Protein AF-A0A3D5EHZ1-F1 (afdb_monomer_lite)

Foldseek 3Di:
DCLVVLLVPCVDPVSVVVLVVVLVVLQVVLVVCVVVVNQEAAQDDDCSVSSLVVHDPVSNVSYDHDPDDVVVVVVVVVVVVD

Sequence (82 aa):
KFAPLVFSHSDDAFCQQLISEACAFIARYITYFEKQGIKKVSLMGGIASAITPYLPNASKARLTPALASAEQGAILMAREAI

Radius of gyration: 15.44 Å; chains: 1; bounding box: 34×20×49 Å

Secondary structure (DSSP, 8-state):
--HHHHHHTTTSHHHHHHHHHHHHHHHHHHHHHHHTT-------STTHHHHGGGS-HHHHHH----SS-HHHHHHHHHHHT-

pLDDT: mean 95.3, std 6.33, range [50.19, 98.5]

Structure (mmCIF, N/CA/C/O backbone):
data_AF-A0A3D5EHZ1-F1
#
_entry.id   AF-A0A3D5EHZ1-F1
#
loop_
_atom_site.group_PDB
_atom_site.id
_atom_site.type_symbol
_atom_site.label_atom_id
_atom_site.label_alt_id
_atom_site.label_comp_id
_atom_site.label_asym_id
_atom_site.label_entity_id
_atom_site.label_seq_id
_atom_site.pdbx_PDB_ins_code
_atom_site.Cartn_x
_atom_site.Cartn_y
_atom_site.Cartn_z
_atom_site.occupancy
_atom_site.B_iso_or_equiv
_atom_site.auth_seq_id
_atom_site.auth_comp_id
_atom_site.auth_asym_id
_atom_site.auth_atom_id
_atom_site.pdbx_PDB_model_num
ATOM 1 N N . LYS A 1 1 ? 17.929 1.902 3.510 1.00 73.75 1 LYS A N 1
ATOM 2 C CA . LYS A 1 1 ? 19.016 2.466 2.668 1.00 73.75 1 LYS A CA 1
ATOM 3 C C . LYS A 1 1 ? 18.800 2.188 1.178 1.00 73.75 1 LYS A C 1
ATOM 5 O O . LYS A 1 1 ? 18.962 3.114 0.408 1.00 73.75 1 LYS A O 1
ATOM 10 N N . PHE A 1 2 ? 18.366 0.987 0.774 1.00 90.69 2 PHE A N 1
ATOM 11 C CA . PHE A 1 2 ? 18.200 0.645 -0.651 1.00 90.69 2 PHE A CA 1
ATOM 12 C C . PHE A 1 2 ? 16.877 1.078 -1.297 1.00 90.69 2 PHE A C 1
ATOM 14 O O . PHE A 1 2 ? 16.864 1.358 -2.484 1.00 90.69 2 PHE A O 1
ATOM 21 N N . ALA A 1 3 ? 15.783 1.193 -0.536 1.00 93.94 3 ALA A N 1
ATOM 22 C CA . ALA A 1 3 ? 14.473 1.551 -1.096 1.00 93.94 3 ALA A CA 1
ATOM 23 C C . ALA A 1 3 ? 14.488 2.821 -1.980 1.00 93.94 3 ALA A C 1
ATOM 25 O O . ALA A 1 3 ? 14.007 2.743 -3.105 1.00 93.94 3 ALA A O 1
ATOM 26 N N . PRO A 1 4 ? 15.082 3.957 -1.552 1.00 95.56 4 PRO A N 1
ATOM 27 C CA . PRO A 1 4 ? 15.166 5.142 -2.406 1.00 95.56 4 PRO A CA 1
ATOM 28 C C . PRO A 1 4 ? 15.880 4.902 -3.745 1.00 95.56 4 PRO A C 1
ATOM 30 O O . PRO A 1 4 ? 15.434 5.433 -4.752 1.00 95.56 4 PRO A O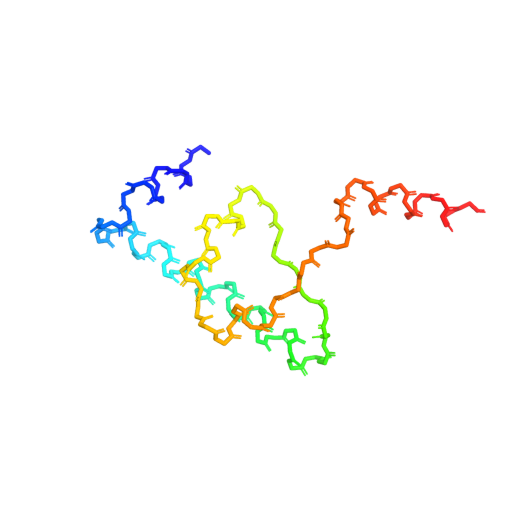 1
ATOM 33 N N . LEU A 1 5 ? 16.935 4.073 -3.771 1.00 96.31 5 LEU A N 1
ATOM 34 C CA . LEU A 1 5 ? 17.665 3.736 -5.003 1.00 96.31 5 LEU A CA 1
ATOM 35 C C . LEU A 1 5 ? 16.807 2.927 -5.979 1.00 96.31 5 LEU A C 1
ATOM 37 O O . LEU A 1 5 ? 16.897 3.139 -7.182 1.00 96.31 5 LEU A O 1
ATOM 41 N N . VAL A 1 6 ? 15.975 2.020 -5.461 1.00 97.38 6 VAL A N 1
ATOM 42 C CA . VAL A 1 6 ? 15.051 1.225 -6.282 1.00 97.38 6 VAL A CA 1
ATOM 43 C C . VAL A 1 6 ? 14.007 2.134 -6.932 1.00 97.38 6 VAL A C 1
ATOM 45 O O . VAL A 1 6 ? 13.769 2.042 -8.130 1.00 97.38 6 VAL A O 1
ATOM 48 N N . PHE A 1 7 ? 13.418 3.060 -6.168 1.00 96.62 7 PHE A N 1
ATOM 49 C CA . PHE A 1 7 ? 12.423 3.988 -6.714 1.00 96.62 7 PHE A CA 1
ATOM 50 C C . PHE A 1 7 ? 13.024 5.034 -7.662 1.00 96.62 7 PHE A C 1
ATOM 52 O O . PHE A 1 7 ? 12.325 5.476 -8.568 1.00 96.62 7 PHE A O 1
ATOM 59 N N . SER A 1 8 ? 14.288 5.436 -7.479 1.00 96.88 8 SER A N 1
ATOM 60 C CA . SER A 1 8 ? 14.952 6.393 -8.378 1.00 96.88 8 SER A CA 1
ATOM 61 C C . SER A 1 8 ? 15.359 5.789 -9.724 1.00 96.88 8 SER A C 1
ATOM 63 O O . SER A 1 8 ? 15.666 6.539 -10.642 1.00 96.88 8 SER A O 1
ATOM 65 N N . HIS A 1 9 ? 15.386 4.459 -9.834 1.00 96.94 9 HIS A N 1
ATOM 66 C CA . HIS A 1 9 ? 15.701 3.725 -11.062 1.00 96.94 9 HIS A CA 1
ATOM 67 C C . HIS A 1 9 ? 14.517 2.848 -11.485 1.00 96.94 9 HIS A C 1
ATOM 69 O O . HIS A 1 9 ? 14.701 1.723 -11.928 1.00 96.94 9 HIS A O 1
ATOM 75 N N . SER A 1 10 ? 13.284 3.339 -11.344 1.00 94.00 10 SER A N 1
ATOM 76 C CA . SER A 1 10 ? 12.069 2.580 -11.678 1.00 94.00 10 SER A CA 1
ATOM 77 C C . SER A 1 10 ? 11.922 2.224 -13.165 1.00 94.00 10 SER A C 1
ATOM 79 O O . SER A 1 10 ? 11.021 1.465 -13.512 1.00 94.00 10 SER A O 1
ATOM 81 N N . ASP A 1 11 ? 12.800 2.723 -14.036 1.00 94.94 11 ASP A N 1
ATOM 82 C CA . ASP A 1 11 ? 12.899 2.320 -15.444 1.00 94.94 11 ASP A CA 1
ATOM 83 C C . ASP A 1 11 ? 13.802 1.088 -15.660 1.00 94.94 11 ASP A C 1
ATOM 85 O O . ASP A 1 11 ? 13.747 0.455 -16.712 1.00 94.94 11 ASP A O 1
ATOM 89 N N . ASP A 1 12 ? 14.622 0.719 -14.671 1.00 98.06 12 ASP A N 1
ATOM 90 C CA . ASP A 1 12 ? 15.445 -0.490 -14.710 1.00 98.06 12 ASP A CA 1
ATOM 91 C C . ASP A 1 12 ? 14.592 -1.747 -14.469 1.00 98.06 12 ASP A C 1
ATOM 93 O O . ASP A 1 12 ? 13.774 -1.802 -13.547 1.00 98.06 12 ASP A O 1
ATOM 97 N N . ALA A 1 13 ? 14.807 -2.790 -15.277 1.00 97.94 13 ALA A N 1
ATOM 98 C CA . ALA A 1 13 ? 13.984 -4.000 -15.256 1.00 97.94 13 ALA A CA 1
ATOM 99 C C . ALA A 1 13 ? 14.012 -4.729 -13.900 1.00 97.94 13 ALA A C 1
ATOM 101 O O . ALA A 1 13 ? 12.984 -5.237 -13.446 1.00 97.94 13 ALA A O 1
ATOM 102 N N . PHE A 1 14 ? 15.164 -4.755 -13.223 1.00 97.56 14 PHE A N 1
ATOM 103 C CA . PHE A 1 14 ? 15.280 -5.383 -11.909 1.00 97.56 14 PHE A CA 1
ATOM 104 C C . PHE A 1 14 ? 14.570 -4.549 -10.835 1.00 97.56 14 PHE A C 1
ATOM 106 O O . PHE A 1 14 ? 13.858 -5.092 -9.986 1.00 97.56 14 PHE A O 1
ATOM 113 N N . CYS A 1 15 ? 14.680 -3.221 -10.903 1.00 98.00 15 CYS A N 1
ATOM 114 C CA . CYS A 1 15 ? 13.945 -2.327 -10.008 1.00 98.00 15 CYS A CA 1
ATOM 115 C C . CYS A 1 15 ? 12.423 -2.428 -10.205 1.00 98.00 15 CYS A C 1
ATOM 117 O O . CYS A 1 15 ? 11.684 -2.487 -9.219 1.00 98.00 15 CYS A O 1
ATOM 119 N N . GLN A 1 16 ? 11.945 -2.529 -11.451 1.00 97.94 16 GLN A N 1
ATOM 120 C CA . GLN A 1 16 ? 10.528 -2.772 -11.753 1.00 97.94 16 GLN A CA 1
ATOM 121 C C . GLN A 1 16 ? 10.034 -4.090 -11.168 1.00 97.94 16 GLN A C 1
ATOM 123 O O . GLN A 1 16 ? 8.947 -4.132 -10.587 1.00 97.94 16 GLN A O 1
ATOM 128 N N . GLN A 1 17 ? 10.836 -5.152 -11.274 1.00 98.25 17 GLN A N 1
ATOM 129 C CA . GLN A 1 17 ? 10.511 -6.440 -10.674 1.00 98.25 17 GLN A CA 1
ATOM 130 C C . GLN A 1 17 ? 10.356 -6.317 -9.150 1.00 98.25 17 GLN A C 1
ATOM 132 O O . GLN A 1 17 ? 9.326 -6.726 -8.613 1.00 98.25 17 GLN A O 1
ATOM 137 N N . LEU A 1 18 ? 11.315 -5.690 -8.461 1.00 98.12 18 LEU A N 1
ATOM 138 C CA . LEU A 1 18 ? 11.249 -5.479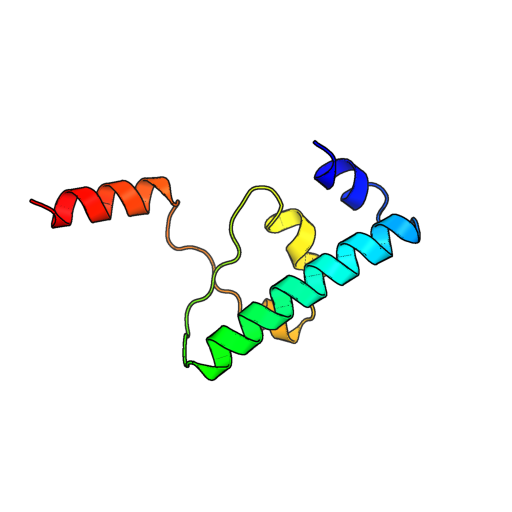 -7.009 1.00 98.12 18 LEU A CA 1
ATOM 139 C C . LEU A 1 18 ? 10.012 -4.673 -6.587 1.00 98.12 18 LEU A C 1
ATOM 141 O O . LEU A 1 18 ? 9.334 -5.022 -5.616 1.00 98.12 18 LEU A O 1
ATOM 145 N N . ILE A 1 19 ? 9.701 -3.598 -7.318 1.00 98.19 19 ILE A N 1
ATOM 146 C CA . ILE A 1 19 ? 8.514 -2.773 -7.056 1.00 98.19 19 ILE A CA 1
ATOM 147 C C . ILE A 1 19 ? 7.239 -3.595 -7.273 1.00 98.19 19 ILE A C 1
ATOM 149 O O . ILE A 1 19 ? 6.332 -3.542 -6.441 1.00 98.19 19 ILE A O 1
ATOM 153 N N . SER A 1 20 ? 7.175 -4.375 -8.354 1.00 98.00 20 SER A N 1
ATOM 154 C CA . SER A 1 20 ? 6.035 -5.237 -8.681 1.00 98.00 20 SER A CA 1
ATOM 155 C C . SER A 1 20 ? 5.793 -6.301 -7.607 1.00 98.00 20 SER A C 1
ATOM 157 O O . SER A 1 20 ? 4.669 -6.444 -7.124 1.00 98.00 20 SER A O 1
ATOM 159 N N . GLU A 1 21 ? 6.844 -6.989 -7.155 1.00 98.25 21 GLU A N 1
ATOM 160 C CA . GLU A 1 21 ? 6.761 -7.991 -6.085 1.00 98.25 21 GLU A CA 1
ATOM 161 C C . GLU A 1 21 ? 6.261 -7.376 -4.771 1.00 98.25 21 GLU A C 1
ATOM 163 O O . GLU A 1 21 ? 5.355 -7.915 -4.124 1.00 98.25 21 GLU A O 1
ATOM 168 N N . ALA A 1 22 ? 6.779 -6.199 -4.407 1.00 97.94 22 ALA A N 1
ATOM 169 C CA . ALA A 1 22 ? 6.315 -5.468 -3.233 1.00 97.94 22 ALA A CA 1
ATOM 170 C C . ALA A 1 22 ? 4.842 -5.031 -3.371 1.00 97.94 22 ALA A C 1
ATOM 172 O O . ALA A 1 22 ? 4.062 -5.166 -2.423 1.00 97.94 22 ALA A O 1
ATOM 173 N N . CYS A 1 23 ? 4.427 -4.566 -4.554 1.00 98.38 23 CYS A N 1
ATOM 174 C CA . CYS A 1 23 ? 3.035 -4.210 -4.831 1.00 98.38 23 CYS A CA 1
ATOM 175 C C . CYS A 1 23 ? 2.103 -5.424 -4.746 1.00 98.38 23 CYS A C 1
ATOM 177 O O . CYS A 1 23 ? 1.027 -5.320 -4.156 1.00 98.38 23 CYS A O 1
ATOM 179 N N . ALA A 1 24 ? 2.515 -6.579 -5.277 1.00 98.50 24 ALA A N 1
ATOM 180 C CA . ALA A 1 24 ? 1.752 -7.822 -5.194 1.00 98.50 24 ALA A CA 1
ATOM 181 C C . ALA A 1 24 ? 1.569 -8.274 -3.737 1.00 98.50 24 ALA A C 1
ATOM 183 O O . ALA A 1 24 ? 0.465 -8.655 -3.335 1.00 98.50 24 ALA A O 1
ATOM 184 N N . PHE A 1 25 ? 2.625 -8.167 -2.924 1.00 98.25 25 PHE A N 1
ATOM 185 C CA . PHE A 1 25 ? 2.558 -8.461 -1.495 1.00 98.25 25 PHE A CA 1
ATOM 186 C C . PHE A 1 25 ? 1.568 -7.539 -0.768 1.00 98.25 25 PHE A C 1
ATOM 188 O O . PHE A 1 25 ? 0.676 -8.022 -0.069 1.00 98.25 25 PHE A O 1
ATOM 195 N N . ILE A 1 26 ? 1.664 -6.222 -0.974 1.00 98.25 26 ILE A N 1
ATOM 196 C CA . ILE A 1 26 ? 0.754 -5.243 -0.356 1.00 98.25 26 ILE A CA 1
ATOM 197 C C . ILE A 1 26 ? -0.696 -5.487 -0.797 1.00 98.25 26 ILE A C 1
ATOM 199 O O . ILE A 1 26 ? -1.598 -5.554 0.042 1.00 98.25 26 ILE A O 1
ATOM 203 N N . ALA A 1 27 ? -0.929 -5.662 -2.101 1.00 98.06 27 ALA A N 1
ATOM 204 C CA . ALA A 1 27 ? -2.261 -5.883 -2.660 1.00 98.06 27 ALA A CA 1
ATOM 205 C C . ALA A 1 27 ? -2.929 -7.132 -2.071 1.00 98.06 27 ALA A C 1
ATOM 207 O O . ALA A 1 27 ? -4.104 -7.081 -1.707 1.00 98.06 27 ALA A O 1
ATOM 208 N N . ARG A 1 28 ? -2.169 -8.222 -1.888 1.00 98.19 28 ARG A N 1
ATOM 209 C CA . ARG A 1 28 ? -2.658 -9.451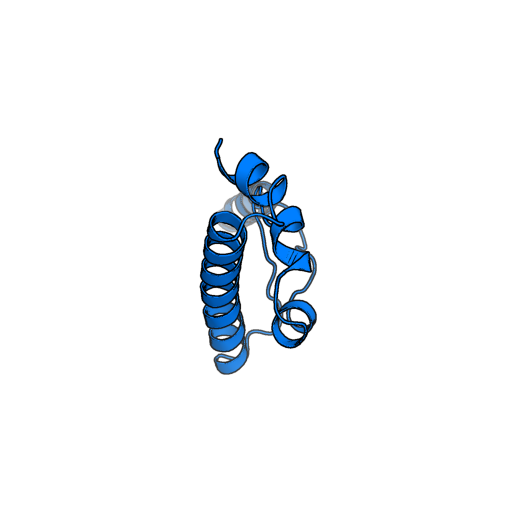 -1.248 1.00 98.19 28 ARG A CA 1
ATOM 210 C C . ARG A 1 28 ? -3.232 -9.186 0.147 1.00 98.19 28 ARG A C 1
ATOM 212 O O . ARG A 1 28 ? -4.300 -9.712 0.462 1.00 98.19 28 ARG A O 1
ATOM 219 N N . TYR A 1 29 ? -2.557 -8.384 0.972 1.00 97.94 29 TYR A N 1
ATOM 220 C CA . TYR A 1 29 ? -3.038 -8.063 2.321 1.00 97.94 29 TYR A CA 1
ATOM 221 C C . TYR A 1 29 ? -4.237 -7.117 2.312 1.00 97.94 29 TYR A C 1
ATOM 223 O O . TYR A 1 29 ? -5.171 -7.327 3.082 1.00 97.94 29 TYR A O 1
ATOM 231 N N . ILE A 1 30 ? -4.263 -6.131 1.413 1.00 97.69 30 ILE A N 1
ATOM 232 C CA . ILE A 1 30 ? -5.431 -5.251 1.249 1.00 97.69 30 ILE A CA 1
ATOM 233 C C . ILE A 1 30 ? -6.669 -6.080 0.878 1.00 97.69 30 ILE A C 1
ATOM 235 O O . ILE A 1 30 ? -7.708 -5.953 1.524 1.00 97.69 30 ILE A O 1
ATOM 239 N N . THR A 1 31 ? -6.548 -6.985 -0.099 1.00 96.56 31 THR A N 1
ATOM 240 C CA . THR A 1 31 ? -7.638 -7.895 -0.485 1.00 96.56 31 THR A CA 1
ATOM 241 C C . THR A 1 31 ? -8.035 -8.831 0.655 1.00 96.56 31 THR A C 1
ATOM 243 O O . THR A 1 31 ? -9.215 -9.129 0.827 1.00 96.56 31 THR A O 1
ATOM 246 N N . TYR A 1 32 ? -7.074 -9.307 1.448 1.00 97.56 32 TYR A N 1
ATOM 247 C CA . TYR A 1 32 ? -7.380 -10.104 2.633 1.00 97.56 32 TYR A CA 1
ATOM 248 C C . TYR A 1 32 ? -8.213 -9.304 3.646 1.00 97.56 32 TYR A C 1
ATOM 250 O O . TYR A 1 32 ? -9.265 -9.777 4.065 1.00 97.56 32 TYR A O 1
ATOM 258 N N . PHE A 1 33 ? -7.811 -8.077 3.986 1.00 97.38 33 PHE A N 1
ATOM 259 C CA . PHE A 1 33 ? -8.562 -7.221 4.911 1.00 97.38 33 PHE A CA 1
ATOM 260 C C . PHE A 1 33 ? -9.970 -6.894 4.410 1.00 97.38 33 PHE A C 1
ATOM 262 O O . PHE A 1 33 ? -10.922 -6.933 5.191 1.00 97.38 33 PHE A O 1
ATOM 269 N N . GLU A 1 34 ? -10.118 -6.653 3.108 1.00 94.81 34 GLU A N 1
ATOM 270 C CA . GLU A 1 34 ? -11.421 -6.456 2.474 1.00 94.81 34 GLU A CA 1
ATOM 271 C C . GLU A 1 34 ? -12.344 -7.665 2.679 1.00 94.81 34 GLU A C 1
ATOM 273 O O . GLU A 1 34 ? -13.493 -7.495 3.090 1.00 94.81 34 GLU A O 1
ATOM 278 N N . LYS A 1 35 ? -11.839 -8.890 2.474 1.00 96.62 35 LYS A N 1
ATOM 279 C CA . LYS A 1 35 ? -12.612 -10.127 2.696 1.00 96.62 35 LYS A CA 1
ATOM 280 C C . LYS A 1 35 ? -13.044 -10.312 4.150 1.00 96.62 35 LYS A C 1
ATOM 282 O O . LYS A 1 35 ? -14.097 -10.891 4.394 1.00 96.62 35 LYS A O 1
ATOM 287 N N . GLN A 1 36 ? -12.277 -9.778 5.099 1.00 97.69 36 GLN A N 1
ATOM 288 C CA . GLN A 1 36 ? -12.626 -9.783 6.522 1.00 97.69 36 GLN A CA 1
ATOM 289 C C . GLN A 1 36 ? -13.585 -8.643 6.917 1.00 97.69 36 GLN A C 1
ATOM 291 O O . GLN A 1 36 ? -13.908 -8.497 8.094 1.00 97.69 36 GLN A O 1
ATOM 296 N N . GLY A 1 37 ? -14.034 -7.814 5.968 1.00 96.81 37 GLY A N 1
ATOM 297 C CA . GLY A 1 37 ? -14.940 -6.693 6.231 1.00 96.81 37 GLY A CA 1
ATOM 298 C C . GLY A 1 37 ? -14.271 -5.478 6.884 1.00 96.81 37 GLY A C 1
ATOM 299 O O . GLY A 1 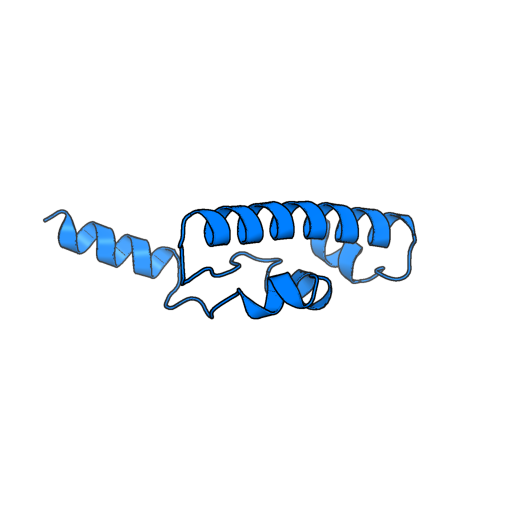37 ? -14.967 -4.595 7.392 1.00 96.81 37 GLY A O 1
ATOM 300 N N . ILE A 1 38 ? -12.935 -5.400 6.877 1.00 97.44 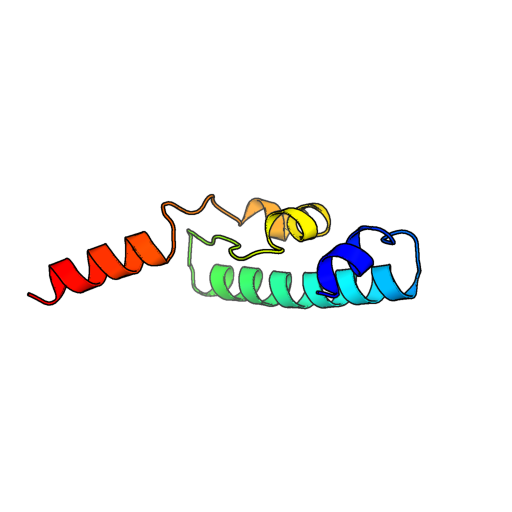38 ILE A N 1
ATOM 301 C CA . ILE A 1 38 ? -12.192 -4.260 7.424 1.00 97.44 38 ILE A CA 1
ATOM 302 C C . ILE A 1 38 ? -12.328 -3.075 6.463 1.00 97.44 38 ILE A C 1
ATOM 304 O O . ILE A 1 38 ? -11.920 -3.137 5.307 1.00 97.44 38 ILE A O 1
ATOM 308 N N . LYS A 1 39 ? -12.907 -1.974 6.955 1.00 93.00 39 LYS A N 1
ATOM 309 C CA . LYS A 1 39 ? -13.264 -0.804 6.128 1.00 93.00 39 LYS A CA 1
ATOM 310 C C . LYS A 1 39 ? -12.221 0.313 6.110 1.00 93.00 39 LYS A C 1
ATOM 312 O O . LYS A 1 39 ? -12.275 1.167 5.233 1.00 93.00 39 LYS A O 1
ATOM 317 N N . LYS A 1 40 ? -11.323 0.354 7.097 1.00 95.62 40 LYS A N 1
ATOM 318 C CA . LYS A 1 40 ? -10.294 1.392 7.240 1.00 95.62 40 LYS A CA 1
ATOM 319 C C . LYS A 1 40 ? -8.928 0.725 7.204 1.00 95.62 40 LYS A C 1
ATOM 321 O O . LYS A 1 40 ? -8.572 0.015 8.140 1.00 95.62 40 LYS A O 1
ATOM 326 N N . VAL A 1 41 ? -8.197 0.933 6.117 1.00 96.88 41 VAL A N 1
ATOM 327 C CA . VAL A 1 41 ? -6.873 0.348 5.892 1.00 96.88 41 VAL A CA 1
ATOM 328 C C . VAL A 1 41 ? -5.939 1.469 5.481 1.00 96.88 41 VAL A C 1
ATOM 330 O O . VAL A 1 41 ? -6.195 2.146 4.494 1.00 96.88 41 VAL A O 1
ATOM 333 N N . SER A 1 42 ? -4.846 1.663 6.208 1.00 97.06 42 SER A N 1
ATOM 334 C CA . SER A 1 42 ? -3.858 2.697 5.896 1.00 97.06 42 SER A CA 1
ATOM 335 C C . SER A 1 42 ? -2.506 2.061 5.619 1.00 97.06 42 SER A C 1
ATOM 337 O O . SER A 1 42 ? -2.046 1.219 6.389 1.00 97.06 42 SER A O 1
ATOM 339 N N . LEU A 1 43 ? -1.860 2.475 4.528 1.00 97.19 43 LEU A N 1
ATOM 340 C CA . LEU A 1 43 ? -0.480 2.098 4.248 1.00 97.19 43 LEU A CA 1
ATOM 341 C C . LEU A 1 43 ? 0.452 3.077 4.966 1.00 97.19 43 LEU A C 1
ATOM 343 O O . LEU A 1 43 ? 0.391 4.281 4.730 1.00 97.19 43 LEU A O 1
ATOM 347 N N . MET A 1 44 ? 1.304 2.549 5.840 1.00 95.19 44 MET A N 1
ATOM 348 C CA . MET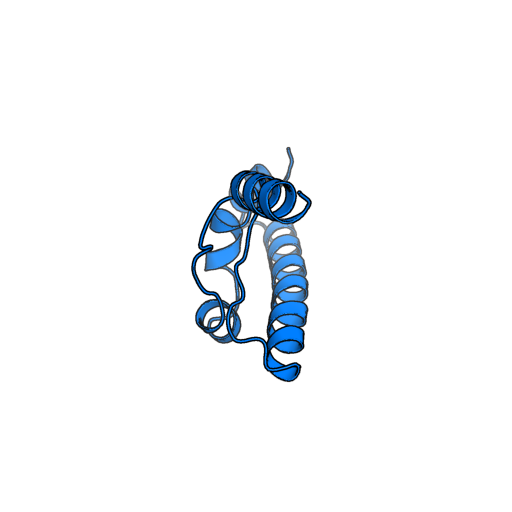 A 1 44 ? 2.172 3.329 6.724 1.00 95.19 44 MET A CA 1
ATOM 349 C C . MET A 1 44 ? 3.639 2.932 6.553 1.00 95.19 44 MET A C 1
ATOM 351 O O . MET A 1 44 ? 3.953 1.859 6.039 1.00 95.19 44 MET A O 1
ATOM 355 N N . GLY A 1 45 ? 4.542 3.796 7.020 1.00 92.81 45 GLY A N 1
ATOM 356 C CA . GLY A 1 45 ? 5.987 3.564 7.014 1.00 92.81 45 GLY A CA 1
ATOM 357 C C . GLY A 1 45 ? 6.739 4.362 5.947 1.00 92.81 45 GLY A C 1
ATOM 358 O O . GLY A 1 45 ? 6.150 4.989 5.069 1.00 92.81 45 GLY A O 1
ATOM 359 N N . GLY A 1 46 ? 8.072 4.337 6.026 1.00 93.50 46 GLY A N 1
ATOM 360 C CA . GLY A 1 46 ? 8.946 5.260 5.286 1.00 93.50 46 GLY A CA 1
ATOM 361 C C . GLY A 1 46 ? 8.932 5.138 3.758 1.00 93.50 46 GLY A C 1
ATOM 362 O O . GLY A 1 46 ? 9.431 6.032 3.086 1.00 93.50 46 GLY A O 1
ATOM 363 N N . ILE A 1 47 ? 8.367 4.064 3.201 1.00 95.75 47 ILE A N 1
ATOM 364 C CA . ILE A 1 47 ? 8.226 3.885 1.745 1.00 95.75 47 ILE A CA 1
ATOM 365 C C . ILE A 1 47 ? 6.782 4.018 1.258 1.00 95.75 47 ILE A C 1
ATOM 367 O O . ILE A 1 47 ? 6.546 3.904 0.059 1.00 95.75 47 ILE A O 1
ATOM 371 N N . ALA A 1 48 ? 5.814 4.229 2.157 1.00 96.44 48 ALA A N 1
ATOM 372 C CA . ALA A 1 48 ? 4.393 4.172 1.822 1.00 96.44 48 ALA A CA 1
ATOM 373 C C . ALA A 1 48 ? 4.031 5.148 0.695 1.00 96.44 48 ALA A C 1
ATOM 375 O O . ALA A 1 48 ? 3.415 4.748 -0.291 1.00 96.44 48 ALA A O 1
ATOM 376 N N . SER A 1 49 ? 4.475 6.403 0.788 1.00 95.19 49 SER A N 1
ATOM 377 C CA . SER A 1 49 ? 4.233 7.415 -0.247 1.00 95.19 49 SER A CA 1
ATOM 378 C C . SER A 1 49 ? 4.901 7.070 -1.579 1.00 95.19 49 SER A C 1
ATOM 380 O O . SER A 1 49 ? 4.285 7.248 -2.624 1.00 95.19 49 SER A O 1
ATOM 382 N N . ALA A 1 50 ? 6.124 6.537 -1.547 1.00 96.75 50 ALA A N 1
ATOM 383 C CA . ALA A 1 50 ? 6.887 6.196 -2.744 1.00 96.75 50 ALA A CA 1
ATOM 384 C C . ALA A 1 50 ? 6.302 4.991 -3.495 1.00 96.75 50 ALA A C 1
ATOM 386 O O . ALA A 1 50 ? 6.267 4.997 -4.721 1.00 96.75 50 ALA A O 1
ATOM 387 N N . ILE A 1 51 ? 5.812 3.975 -2.776 1.00 97.62 51 ILE A N 1
ATOM 388 C CA . ILE A 1 51 ? 5.262 2.762 -3.398 1.00 97.62 51 ILE A CA 1
ATOM 389 C C . ILE A 1 51 ? 3.792 2.906 -3.806 1.00 97.62 51 ILE A C 1
ATOM 391 O O . ILE A 1 51 ? 3.356 2.250 -4.748 1.00 97.62 51 ILE A O 1
ATOM 395 N N . THR A 1 52 ? 3.024 3.776 -3.138 1.00 97.44 52 THR A N 1
ATOM 396 C CA . THR A 1 52 ? 1.578 3.930 -3.387 1.00 97.44 52 THR A CA 1
ATOM 397 C C . THR A 1 52 ? 1.225 4.140 -4.865 1.00 97.44 52 THR A C 1
ATOM 399 O O . THR A 1 52 ? 0.299 3.469 -5.316 1.00 97.44 52 THR A O 1
ATOM 402 N N . PRO A 1 53 ? 1.920 4.985 -5.656 1.00 96.75 53 PRO A N 1
ATOM 403 C CA . PRO A 1 53 ? 1.600 5.189 -7.071 1.00 96.75 53 PRO A CA 1
ATOM 404 C C . PRO A 1 53 ? 1.611 3.902 -7.908 1.00 96.75 53 PRO A C 1
ATOM 406 O O . PRO A 1 53 ? 0.775 3.760 -8.804 1.00 96.75 53 PRO A O 1
ATOM 409 N N . TYR A 1 54 ? 2.501 2.964 -7.570 1.00 97.69 54 TYR A N 1
ATOM 410 C CA . TYR A 1 54 ? 2.711 1.697 -8.275 1.00 97.69 54 TYR A CA 1
ATOM 411 C C . TYR A 1 54 ? 1.674 0.624 -7.925 1.00 97.69 54 TYR A C 1
ATOM 413 O O . TYR A 1 54 ? 1.559 -0.380 -8.626 1.00 97.69 54 TYR A O 1
ATOM 421 N N . LEU A 1 55 ? 0.887 0.825 -6.863 1.00 98.06 55 LEU A N 1
ATOM 422 C CA . LEU A 1 55 ? -0.159 -0.119 -6.493 1.00 98.06 55 LEU A CA 1
ATOM 423 C C . LEU A 1 55 ? -1.277 -0.158 -7.551 1.00 98.06 55 LEU A C 1
ATOM 425 O O . LEU A 1 55 ? -1.637 0.884 -8.120 1.00 98.06 55 LEU A O 1
ATOM 429 N N . PRO A 1 56 ? -1.918 -1.327 -7.752 1.00 97.25 56 PRO A N 1
ATOM 430 C CA . PRO A 1 56 ? -3.119 -1.431 -8.571 1.00 97.25 56 PRO A CA 1
ATOM 431 C C . PRO A 1 56 ? -4.195 -0.432 -8.131 1.00 97.25 56 PRO A C 1
ATOM 433 O O . PRO A 1 56 ? -4.391 -0.194 -6.937 1.00 97.25 56 PRO A O 1
ATOM 436 N N . ASN A 1 57 ? -4.949 0.122 -9.085 1.00 97.06 57 ASN A N 1
ATOM 437 C CA . ASN A 1 57 ? -5.999 1.109 -8.792 1.00 97.06 57 ASN A CA 1
ATOM 438 C C . ASN A 1 57 ? -7.042 0.583 -7.794 1.00 97.06 57 ASN A C 1
ATOM 440 O O . ASN A 1 57 ? -7.450 1.320 -6.899 1.00 97.06 57 ASN A O 1
ATOM 444 N N . ALA A 1 58 ? -7.405 -0.700 -7.895 1.00 95.56 58 ALA A N 1
ATOM 445 C CA . ALA A 1 58 ? -8.303 -1.353 -6.946 1.00 95.56 58 ALA A CA 1
ATOM 446 C C . ALA A 1 58 ? -7.751 -1.321 -5.511 1.00 95.56 58 ALA A C 1
ATOM 448 O O . ALA A 1 58 ? -8.480 -0.993 -4.582 1.00 95.56 58 ALA A O 1
ATOM 449 N N . SER A 1 59 ? -6.455 -1.587 -5.326 1.00 96.75 59 SER A N 1
ATOM 450 C CA . SER A 1 59 ? -5.804 -1.531 -4.014 1.00 96.75 59 SER A CA 1
ATOM 451 C C . SER A 1 59 ? -5.728 -0.101 -3.479 1.00 96.75 59 SER A C 1
ATOM 453 O O . SER A 1 59 ? -6.067 0.126 -2.320 1.00 96.75 59 SER A O 1
ATOM 455 N N . LYS A 1 60 ? -5.360 0.877 -4.321 1.00 97.06 60 LYS A N 1
ATOM 456 C CA . LYS A 1 60 ? -5.313 2.301 -3.934 1.00 97.06 60 LYS A CA 1
ATOM 457 C C . LYS A 1 60 ? -6.670 2.809 -3.454 1.00 97.06 60 LYS A C 1
ATOM 459 O O . LYS A 1 60 ? -6.736 3.470 -2.425 1.00 97.06 60 LYS A O 1
ATOM 464 N N . ALA A 1 61 ? -7.749 2.448 -4.149 1.00 96.19 61 ALA A N 1
ATOM 465 C CA . ALA A 1 61 ? -9.111 2.859 -3.800 1.00 96.19 61 ALA A CA 1
ATOM 466 C C . ALA A 1 61 ? -9.604 2.307 -2.448 1.00 96.19 61 ALA A C 1
ATOM 468 O O . ALA A 1 61 ? -10.584 2.811 -1.900 1.00 96.19 61 ALA A O 1
ATOM 469 N N . ARG A 1 62 ? -8.950 1.271 -1.908 1.00 96.56 62 ARG A N 1
ATOM 470 C CA . ARG A 1 62 ? -9.256 0.699 -0.587 1.00 96.56 62 ARG A CA 1
ATOM 471 C C . ARG A 1 62 ? -8.448 1.322 0.548 1.00 96.56 62 ARG A C 1
ATOM 473 O O . ARG A 1 62 ? -8.776 1.086 1.708 1.00 96.56 62 ARG A O 1
ATOM 480 N N . LEU A 1 63 ? -7.408 2.094 0.237 1.00 97.19 63 LEU A N 1
ATOM 481 C CA . LEU A 1 63 ? -6.611 2.768 1.251 1.00 97.19 63 LEU A CA 1
ATOM 482 C C . LEU A 1 63 ? -7.320 4.033 1.740 1.00 97.19 63 LEU A C 1
ATOM 484 O O . LEU A 1 63 ? -7.827 4.837 0.963 1.00 97.19 63 LEU A O 1
ATOM 488 N N . THR A 1 64 ? -7.305 4.225 3.051 1.00 97.12 64 THR A N 1
ATOM 489 C CA . THR A 1 64 ? -7.754 5.431 3.739 1.00 97.12 64 THR A CA 1
ATOM 490 C C . THR A 1 64 ? -6.557 6.127 4.384 1.00 97.12 64 THR A C 1
ATOM 492 O O . THR A 1 64 ? -5.639 5.437 4.845 1.00 97.12 64 THR A O 1
ATOM 495 N N . PRO A 1 65 ? -6.549 7.468 4.490 1.00 95.56 65 PRO A N 1
ATOM 496 C CA . PRO A 1 65 ? -5.523 8.178 5.248 1.00 95.56 65 PRO A CA 1
ATOM 497 C C . PRO A 1 65 ? -5.436 7.655 6.683 1.00 95.56 65 PRO A C 1
ATOM 499 O O . PRO A 1 65 ? -6.457 7.317 7.288 1.00 95.56 65 PRO A O 1
ATOM 502 N N . ALA A 1 66 ? -4.223 7.587 7.225 1.00 95.75 66 ALA A N 1
ATOM 503 C CA . ALA A 1 66 ? -4.057 7.286 8.637 1.00 95.75 66 ALA A CA 1
ATOM 504 C C . ALA A 1 66 ? -4.613 8.430 9.486 1.00 95.75 66 ALA A C 1
ATOM 506 O O . ALA A 1 66 ? -4.457 9.600 9.147 1.00 95.75 66 ALA A O 1
ATOM 507 N N . LEU A 1 67 ? -5.264 8.078 10.593 1.00 95.19 67 LEU A N 1
ATOM 508 C CA . LEU A 1 67 ? -5.857 9.060 11.503 1.00 95.19 67 LEU A CA 1
ATOM 509 C C . LEU A 1 67 ? -4.796 9.795 12.332 1.00 95.19 67 LEU A C 1
ATOM 511 O O . LEU A 1 67 ? -4.998 10.945 12.706 1.00 95.19 67 LEU A O 1
ATOM 515 N N . ALA A 1 68 ? -3.697 9.110 12.647 1.00 94.62 68 ALA A N 1
ATOM 516 C CA . ALA A 1 68 ? -2.639 9.575 13.531 1.00 94.62 68 ALA A CA 1
ATOM 517 C C . ALA A 1 68 ? -1.362 8.747 13.304 1.00 94.62 68 ALA A C 1
ATOM 519 O O . ALA A 1 68 ? -1.387 7.720 12.614 1.00 94.62 68 ALA A O 1
ATOM 520 N N . SER A 1 69 ? -0.251 9.182 13.896 1.00 95.19 69 SER A N 1
ATOM 521 C CA . SER A 1 69 ? 0.990 8.408 13.909 1.00 95.19 69 SER A CA 1
ATOM 522 C C . SER A 1 69 ? 0.890 7.183 14.832 1.00 95.19 69 SER A C 1
ATOM 524 O O . SER A 1 69 ? 0.007 7.091 15.691 1.00 95.19 69 SER A O 1
ATOM 526 N N . ALA A 1 70 ? 1.814 6.233 14.672 1.00 94.00 70 ALA A N 1
ATOM 527 C CA . ALA A 1 70 ? 1.872 5.058 15.541 1.00 94.00 70 ALA A CA 1
ATOM 528 C C . ALA A 1 70 ? 2.176 5.448 17.000 1.00 94.00 70 ALA A C 1
ATOM 530 O O . ALA A 1 70 ? 1.596 4.887 17.926 1.00 94.00 70 ALA A O 1
ATOM 531 N N . GLU A 1 71 ? 3.025 6.456 17.202 1.00 95.94 71 GLU A N 1
ATOM 532 C CA . GLU A 1 71 ? 3.382 7.010 18.511 1.00 95.94 71 GLU A CA 1
ATOM 533 C C . GLU A 1 71 ? 2.164 7.626 19.208 1.00 95.94 71 GLU A C 1
ATOM 535 O O . GLU A 1 71 ? 1.947 7.393 20.396 1.00 95.94 71 GLU A O 1
ATOM 540 N N . GLN A 1 72 ? 1.321 8.356 18.470 1.00 96.31 72 GLN A N 1
ATOM 541 C CA . GLN A 1 72 ? 0.058 8.870 19.007 1.00 96.31 72 GLN A CA 1
ATOM 542 C C . GLN A 1 72 ? -0.883 7.726 19.412 1.00 96.31 72 GLN A C 1
ATOM 544 O O . GLN A 1 72 ? -1.511 7.796 20.468 1.00 96.31 72 GLN A O 1
ATOM 549 N N . GLY A 1 73 ? -0.937 6.652 18.618 1.00 93.88 73 GLY A N 1
ATOM 550 C CA . GLY A 1 73 ? -1.664 5.431 18.975 1.00 93.88 73 GLY A CA 1
ATOM 551 C C . GLY A 1 73 ? -1.148 4.785 20.265 1.00 93.88 73 GLY A C 1
ATOM 552 O O . GLY A 1 73 ? -1.948 4.393 21.112 1.00 93.88 73 GLY A O 1
ATOM 553 N N . ALA A 1 74 ? 0.173 4.741 20.459 1.00 95.56 74 ALA A N 1
ATOM 554 C CA . ALA A 1 74 ? 0.786 4.217 21.679 1.00 95.56 74 ALA A CA 1
ATOM 555 C C . ALA A 1 74 ? 0.430 5.057 22.918 1.00 95.56 74 ALA A C 1
ATOM 557 O O . ALA A 1 74 ? 0.108 4.500 23.965 1.00 95.56 74 ALA A O 1
ATOM 558 N N . ILE A 1 75 ? 0.418 6.389 22.793 1.00 96.88 75 ILE A N 1
ATOM 559 C CA . ILE A 1 75 ? -0.011 7.288 23.877 1.00 96.88 75 ILE A CA 1
ATOM 560 C C . ILE A 1 75 ? -1.480 7.038 24.242 1.00 96.88 75 ILE A C 1
ATOM 562 O O . ILE A 1 75 ? -1.801 6.951 25.424 1.00 96.88 75 ILE A O 1
ATOM 566 N N . LEU A 1 76 ? -2.373 6.909 23.252 1.00 95.69 76 LEU A N 1
ATOM 567 C CA . LEU A 1 76 ? -3.787 6.601 23.503 1.00 95.69 76 LEU A CA 1
ATOM 568 C C . LEU A 1 76 ? -3.946 5.254 24.216 1.00 95.69 76 LEU A C 1
ATOM 570 O O . LEU A 1 76 ? -4.657 5.179 25.210 1.00 95.69 76 LEU A O 1
ATOM 574 N N . MET A 1 77 ? -3.228 4.222 23.765 1.00 95.31 77 MET A N 1
ATOM 575 C CA . MET A 1 77 ? -3.246 2.904 24.403 1.00 95.31 77 MET A CA 1
ATOM 576 C C . MET A 1 77 ? -2.773 2.959 25.863 1.00 95.31 77 MET A C 1
ATOM 578 O O . MET A 1 77 ? -3.380 2.328 26.721 1.00 95.31 77 MET A O 1
ATOM 582 N N . ALA A 1 78 ? -1.726 3.733 26.162 1.00 96.31 78 ALA A N 1
ATOM 583 C CA . ALA A 1 78 ? -1.224 3.893 27.527 1.00 96.31 78 ALA A CA 1
ATOM 584 C C . ALA A 1 78 ? -2.215 4.626 28.449 1.00 96.31 78 ALA A C 1
ATOM 586 O O . ALA A 1 78 ? -2.250 4.345 29.643 1.00 96.31 78 ALA A O 1
ATOM 587 N N . ARG A 1 79 ? -3.024 5.549 27.909 1.00 94.25 79 ARG A N 1
ATOM 588 C CA . ARG A 1 79 ? -4.047 6.281 28.677 1.00 94.25 79 ARG A CA 1
ATOM 589 C C . ARG A 1 79 ? -5.241 5.413 29.067 1.00 94.25 79 ARG A C 1
ATOM 591 O O . ARG A 1 79 ? -5.802 5.653 30.123 1.00 94.25 79 ARG A O 1
ATOM 598 N N . GLU A 1 80 ? -5.605 4.439 28.236 1.00 91.06 80 GLU A N 1
ATOM 599 C CA . GLU A 1 80 ? -6.697 3.486 28.506 1.00 91.06 80 GLU A CA 1
ATOM 600 C C . GLU A 1 80 ? -6.260 2.310 29.402 1.00 91.06 80 GLU A C 1
ATOM 602 O O . GLU A 1 80 ? -7.094 1.540 29.868 1.00 91.06 80 GLU A O 1
ATOM 607 N N . ALA A 1 81 ? -4.952 2.130 29.618 1.00 73.62 81 ALA A N 1
ATOM 608 C CA . ALA A 1 81 ? -4.395 1.077 30.472 1.00 73.62 81 ALA A CA 1
ATOM 609 C C . ALA A 1 81 ? -4.326 1.462 31.966 1.00 73.62 81 ALA A C 1
ATOM 611 O O . ALA A 1 81 ? -3.799 0.687 32.768 1.00 73.62 81 ALA A O 1
ATOM 612 N N . ILE A 1 82 ? -4.821 2.654 32.319 1.00 50.19 82 ILE A N 1
ATOM 613 C CA . ILE A 1 82 ? -4.932 3.204 33.679 1.00 50.19 82 ILE A CA 1
ATOM 614 C C . ILE A 1 82 ? -6.415 3.271 34.037 1.00 50.19 82 ILE A C 1
ATOM 616 O O . ILE A 1 82 ? -6.754 2.860 35.167 1.00 50.19 82 ILE A O 1
#